Protein AF-X0XCC8-F1 (afdb_monomer)

Structure (mmCIF, N/CA/C/O backbone):
data_AF-X0XCC8-F1
#
_entry.id   AF-X0XCC8-F1
#
loop_
_atom_site.group_PDB
_atom_site.id
_atom_site.type_symbol
_atom_site.label_atom_id
_atom_site.label_alt_id
_atom_site.label_comp_id
_atom_site.label_asym_id
_atom_site.label_entity_id
_atom_site.label_seq_id
_atom_site.pdbx_PDB_ins_code
_atom_site.Cartn_x
_atom_site.Cartn_y
_atom_site.Cartn_z
_atom_site.occupancy
_atom_site.B_iso_or_equiv
_atom_site.auth_seq_id
_atom_site.auth_comp_id
_atom_site.auth_asym_id
_atom_site.auth_atom_id
_atom_site.pdbx_PDB_model_num
ATOM 1 N N . MET A 1 1 ? -10.968 -13.090 5.999 1.00 82.12 1 MET A N 1
ATOM 2 C CA . MET A 1 1 ? -11.310 -12.618 4.635 1.00 82.12 1 MET A CA 1
ATOM 3 C C . MET A 1 1 ? -11.192 -11.106 4.619 1.00 82.12 1 MET A C 1
ATOM 5 O O . MET A 1 1 ? -11.335 -10.509 5.681 1.00 82.12 1 MET A O 1
ATOM 9 N N . GLY A 1 2 ? -10.948 -10.499 3.462 1.00 90.94 2 GLY A N 1
ATOM 10 C CA . GLY A 1 2 ? -10.923 -9.044 3.334 1.00 90.94 2 GLY A CA 1
ATOM 11 C C . GLY A 1 2 ? -11.556 -8.565 2.042 1.00 90.94 2 GLY A C 1
ATOM 12 O O . GLY A 1 2 ? -12.093 -9.368 1.278 1.00 90.94 2 GLY A O 1
ATOM 13 N N . VAL A 1 3 ? -11.546 -7.252 1.851 1.00 94.38 3 VAL A N 1
ATOM 14 C CA . VAL A 1 3 ? -12.227 -6.580 0.741 1.00 94.38 3 VAL A CA 1
ATOM 15 C C . VAL A 1 3 ? -11.462 -5.332 0.325 1.00 94.38 3 VAL A C 1
ATOM 17 O O . VAL A 1 3 ? -10.762 -4.724 1.129 1.00 94.38 3 VAL A O 1
ATOM 20 N N . HIS A 1 4 ? -11.637 -4.918 -0.920 1.00 92.25 4 HIS A N 1
ATOM 21 C CA . HIS A 1 4 ? -11.237 -3.595 -1.367 1.00 92.25 4 HIS A CA 1
ATOM 22 C C . HIS A 1 4 ? -12.413 -2.631 -1.176 1.00 92.25 4 HIS A C 1
ATOM 24 O O . HIS A 1 4 ? -13.491 -2.866 -1.724 1.00 92.25 4 HIS A O 1
ATOM 30 N N . PHE A 1 5 ? -12.236 -1.564 -0.397 1.00 93.50 5 PHE A N 1
ATOM 31 C CA . PHE A 1 5 ? -13.286 -0.553 -0.224 1.00 93.50 5 PHE A CA 1
ATOM 32 C C . PHE A 1 5 ? -13.527 0.244 -1.506 1.00 93.50 5 PHE A C 1
ATOM 34 O O . PHE A 1 5 ? -12.720 0.214 -2.439 1.00 93.50 5 PHE A O 1
ATOM 41 N N . GLY A 1 6 ? -14.662 0.944 -1.575 1.00 87.69 6 GLY A N 1
ATOM 42 C CA . GLY A 1 6 ? -14.927 1.861 -2.681 1.00 87.69 6 GLY A CA 1
ATOM 43 C C . GLY A 1 6 ? -13.868 2.965 -2.779 1.00 87.69 6 GLY A C 1
ATOM 44 O O . GLY A 1 6 ? -13.020 3.114 -1.908 1.00 87.69 6 GLY A O 1
ATOM 45 N N . LEU A 1 7 ? -13.919 3.770 -3.843 1.00 90.31 7 LEU A N 1
ATOM 46 C CA . LEU A 1 7 ? -13.011 4.917 -4.021 1.00 90.31 7 LEU A CA 1
ATOM 47 C C . LEU A 1 7 ? -13.526 6.205 -3.347 1.00 90.31 7 LEU A C 1
ATOM 49 O O . LEU A 1 7 ? -12.848 7.232 -3.374 1.00 90.31 7 LEU A O 1
ATOM 53 N N . ASP A 1 8 ? -14.723 6.170 -2.755 1.00 93.38 8 ASP A N 1
ATOM 54 C CA . ASP A 1 8 ? -15.295 7.297 -2.017 1.00 93.38 8 ASP A CA 1
ATOM 55 C C . ASP A 1 8 ? -14.782 7.306 -0.574 1.00 93.38 8 ASP A C 1
ATOM 57 O O . ASP A 1 8 ? -15.212 6.531 0.272 1.00 93.38 8 ASP A O 1
ATOM 61 N N . MET A 1 9 ? -13.850 8.215 -0.309 1.00 93.69 9 MET A N 1
ATOM 62 C CA . MET A 1 9 ? -13.120 8.305 0.958 1.00 93.69 9 MET A CA 1
ATOM 63 C C . MET A 1 9 ? -13.670 9.395 1.886 1.00 93.69 9 MET A C 1
ATOM 65 O O . MET A 1 9 ? -12.979 9.842 2.811 1.00 93.69 9 MET A O 1
ATOM 69 N N . ARG A 1 10 ? -14.889 9.886 1.626 1.00 95.06 10 ARG A N 1
ATOM 70 C CA . ARG A 1 10 ? -15.612 10.733 2.584 1.00 95.06 10 ARG A CA 1
ATOM 71 C C . ARG A 1 10 ? -15.941 9.911 3.826 1.00 95.06 10 ARG A C 1
ATOM 73 O O . ARG A 1 10 ? -16.238 8.722 3.724 1.00 95.06 10 ARG A O 1
ATOM 80 N N . SER A 1 11 ? -15.904 10.538 4.997 1.00 95.50 11 SER A N 1
ATOM 81 C CA . SER A 1 11 ? -16.077 9.844 6.279 1.00 95.50 11 SER A CA 1
ATOM 82 C C . SER A 1 11 ? -17.393 9.064 6.360 1.00 95.50 11 SER A C 1
ATOM 84 O O . SER A 1 11 ? -17.424 7.964 6.901 1.00 95.50 11 SER A O 1
ATOM 86 N N . GLU A 1 12 ? -18.475 9.581 5.781 1.00 96.75 12 GLU A N 1
ATOM 87 C CA . GLU A 1 12 ? -19.778 8.914 5.759 1.00 96.75 12 GLU A CA 1
ATOM 88 C C . GLU A 1 12 ? -19.757 7.643 4.901 1.00 96.75 12 GLU A C 1
ATOM 90 O O . GLU A 1 12 ? -20.290 6.613 5.312 1.00 96.75 12 G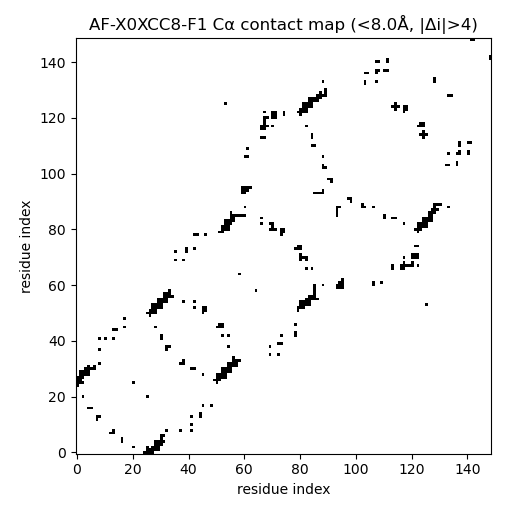LU A O 1
ATOM 95 N N . ALA A 1 13 ? -19.110 7.695 3.733 1.00 96.44 13 ALA A N 1
ATOM 96 C CA . ALA A 1 13 ? -18.950 6.535 2.858 1.00 96.44 13 ALA A CA 1
ATOM 97 C C . ALA A 1 13 ? -18.056 5.472 3.515 1.00 96.44 13 ALA A C 1
ATOM 99 O O . ALA A 1 13 ? -18.435 4.303 3.585 1.00 96.44 13 ALA A O 1
ATOM 100 N N . MET A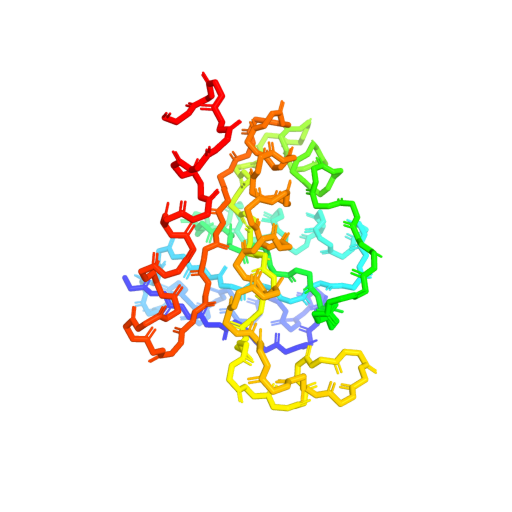 1 14 ? -16.936 5.898 4.106 1.00 97.25 14 MET A N 1
ATOM 101 C CA . MET A 1 14 ? -16.036 5.024 4.861 1.00 97.25 14 MET A CA 1
ATOM 102 C C . MET A 1 14 ? -16.743 4.345 6.036 1.00 97.25 14 MET A C 1
ATOM 104 O O . MET A 1 14 ? -16.577 3.147 6.245 1.00 97.25 14 MET A O 1
ATOM 108 N N . ALA A 1 15 ? -17.564 5.078 6.792 1.00 97.56 15 ALA A N 1
ATOM 109 C CA . ALA A 1 15 ? -18.319 4.513 7.906 1.00 97.56 15 ALA A CA 1
ATOM 110 C C . ALA A 1 15 ? -19.326 3.443 7.446 1.00 97.56 15 ALA A C 1
ATOM 112 O O . ALA A 1 15 ? -19.486 2.425 8.124 1.00 97.56 15 ALA A O 1
ATOM 113 N N . LEU A 1 16 ? -19.973 3.637 6.289 1.00 97.31 16 LEU A N 1
ATOM 114 C CA . LEU A 1 16 ? -20.870 2.637 5.703 1.00 97.31 16 LEU A CA 1
ATOM 115 C C . LEU A 1 16 ? 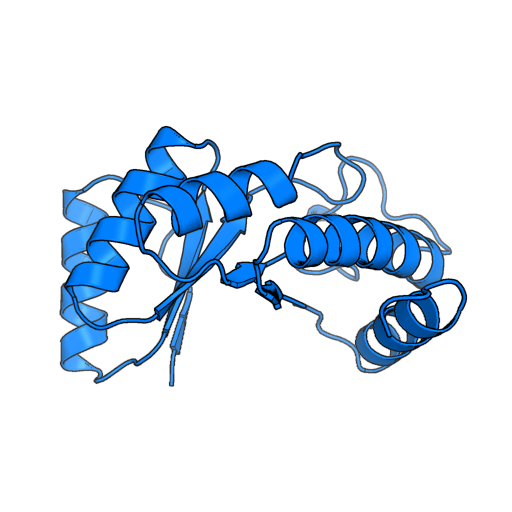-20.113 1.371 5.286 1.00 97.31 16 LEU A C 1
ATOM 117 O O . LEU A 1 16 ? -20.553 0.267 5.612 1.00 97.31 16 LEU A O 1
ATOM 121 N N . ASP A 1 17 ? -18.977 1.517 4.605 1.00 97.00 17 ASP A N 1
ATOM 122 C CA . ASP A 1 17 ? -18.169 0.377 4.161 1.00 97.00 17 ASP A CA 1
ATOM 123 C C . ASP A 1 17 ? -17.564 -0.389 5.348 1.00 97.00 17 ASP A C 1
ATOM 125 O O . ASP A 1 17 ? -17.611 -1.621 5.373 1.00 97.00 17 ASP A O 1
ATOM 129 N N . ILE A 1 18 ? -17.118 0.312 6.395 1.00 98.00 18 ILE A N 1
ATOM 130 C CA . ILE A 1 18 ? -16.681 -0.298 7.661 1.00 98.00 18 ILE A CA 1
ATOM 131 C C . ILE A 1 18 ? -17.830 -1.060 8.331 1.00 98.00 18 ILE A C 1
ATOM 133 O O . ILE A 1 18 ? -17.630 -2.185 8.788 1.00 98.00 18 ILE A O 1
ATOM 137 N N . GLY A 1 19 ? -19.037 -0.486 8.380 1.00 97.81 19 GLY A N 1
ATOM 138 C CA . GLY A 1 19 ? -20.217 -1.157 8.933 1.00 97.81 19 GLY A CA 1
ATOM 139 C C . GLY A 1 19 ? -20.494 -2.489 8.234 1.00 97.81 19 GLY A C 1
ATOM 140 O O . GLY A 1 19 ? -20.568 -3.531 8.884 1.00 97.81 19 GLY A O 1
ATOM 141 N N . ARG A 1 20 ? -20.520 -2.475 6.897 1.00 96.94 20 ARG A N 1
ATOM 142 C CA . ARG A 1 20 ? -20.695 -3.684 6.074 1.00 96.94 20 ARG A CA 1
ATOM 143 C C . ARG A 1 20 ? -19.574 -4.697 6.296 1.00 96.94 20 ARG A C 1
ATOM 145 O O . ARG A 1 20 ? -19.836 -5.891 6.421 1.00 96.94 20 ARG A O 1
ATOM 152 N N . ALA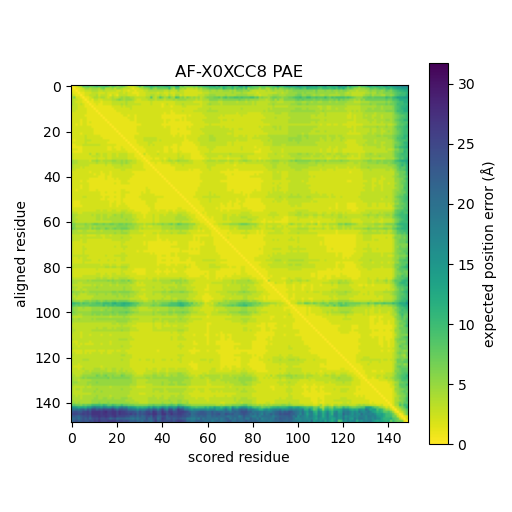 A 1 21 ? -18.329 -4.232 6.381 1.00 97.38 21 ALA A N 1
ATOM 153 C CA . ALA A 1 21 ? -17.180 -5.094 6.627 1.00 97.38 21 ALA A CA 1
ATOM 154 C C . ALA A 1 21 ? -17.273 -5.807 7.985 1.00 97.38 21 ALA A C 1
ATOM 156 O O . ALA A 1 21 ? -16.962 -6.997 8.074 1.00 97.38 21 ALA A O 1
ATOM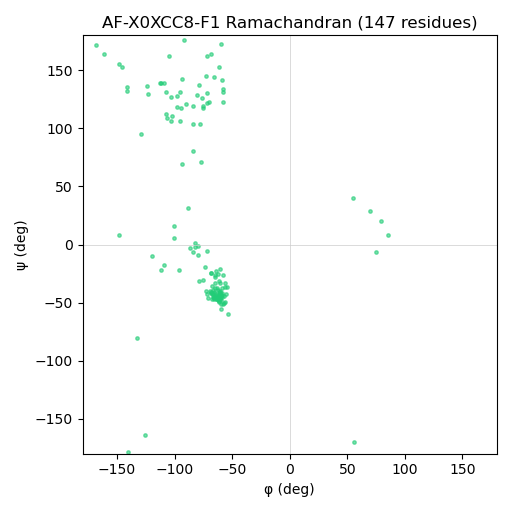 157 N N . LYS A 1 22 ? -17.762 -5.117 9.023 1.00 97.62 22 LYS A N 1
ATOM 158 C CA . LYS A 1 22 ? -18.014 -5.710 10.344 1.00 97.62 22 LYS A CA 1
ATOM 159 C C . LYS A 1 22 ? -19.126 -6.753 10.303 1.00 97.62 22 LYS A C 1
ATOM 161 O O . LYS A 1 22 ? -18.934 -7.842 10.844 1.00 97.62 22 LYS A O 1
ATOM 166 N N . ASP A 1 23 ? -20.238 -6.465 9.627 1.00 97.81 23 ASP A N 1
ATOM 167 C CA . ASP A 1 23 ? -21.347 -7.418 9.465 1.00 97.81 23 ASP A CA 1
ATOM 168 C C . ASP A 1 23 ? -20.884 -8.706 8.766 1.00 97.81 23 ASP A C 1
ATOM 170 O O . ASP A 1 23 ? -21.270 -9.816 9.141 1.00 97.81 23 ASP A O 1
ATOM 174 N N . MET A 1 24 ? -19.976 -8.564 7.798 1.00 97.19 24 MET A N 1
ATOM 175 C CA . MET A 1 24 ? -19.349 -9.666 7.065 1.00 97.19 24 MET A CA 1
ATOM 176 C C . MET A 1 24 ? -18.165 -10.319 7.798 1.00 97.19 24 MET A C 1
ATOM 178 O O . MET A 1 24 ? -17.598 -11.289 7.291 1.00 97.19 24 MET A O 1
ATOM 182 N N . ARG A 1 25 ? -17.785 -9.818 8.983 1.00 97.00 25 ARG A N 1
ATOM 183 C CA . ARG A 1 25 ? -16.633 -10.285 9.778 1.00 97.00 25 ARG A CA 1
ATOM 184 C C . ARG A 1 25 ? -15.317 -10.278 8.991 1.00 97.00 25 ARG A C 1
ATOM 186 O O . ARG A 1 25 ? -14.511 -11.207 9.084 1.00 97.00 25 ARG A O 1
ATOM 193 N N . LEU A 1 26 ? -15.113 -9.243 8.183 1.00 97.50 26 LEU A N 1
ATOM 194 C CA . LEU A 1 26 ? -13.859 -9.040 7.467 1.00 97.50 26 LEU A CA 1
ATOM 195 C C . LEU A 1 26 ? -12.764 -8.592 8.437 1.00 97.50 26 LEU A C 1
ATOM 197 O O . LEU A 1 26 ? -13.023 -7.883 9.404 1.00 97.50 26 LEU A O 1
ATOM 201 N N . THR A 1 27 ? -11.537 -9.031 8.176 1.00 97.25 27 THR A N 1
ATOM 202 C CA . THR A 1 27 ? -10.384 -8.831 9.070 1.00 97.25 27 THR A CA 1
ATOM 203 C C . THR A 1 27 ? -9.368 -7.841 8.512 1.00 97.25 27 THR A C 1
ATOM 205 O O . THR A 1 27 ? -8.529 -7.341 9.255 1.00 97.25 27 THR A O 1
ATOM 208 N N . TRP A 1 28 ? -9.427 -7.561 7.210 1.00 97.81 28 TRP A N 1
ATOM 209 C CA . TRP A 1 28 ? -8.592 -6.567 6.544 1.00 97.81 28 TRP A CA 1
ATOM 210 C C . TRP A 1 28 ? -9.368 -5.878 5.419 1.00 97.81 28 TRP A C 1
ATOM 212 O O . TRP A 1 28 ? -10.299 -6.464 4.856 1.00 97.81 28 TRP A O 1
ATOM 222 N N . ALA A 1 29 ? -8.993 -4.640 5.105 1.00 97.50 29 ALA A N 1
ATOM 223 C CA . ALA A 1 29 ? -9.588 -3.870 4.021 1.00 97.50 29 ALA A CA 1
ATOM 224 C C . ALA A 1 29 ? -8.535 -3.040 3.280 1.00 97.50 29 ALA A C 1
ATOM 226 O O . ALA A 1 29 ? -7.749 -2.335 3.914 1.00 97.50 29 ALA A O 1
ATOM 227 N N . THR A 1 30 ? -8.546 -3.097 1.947 1.00 96.94 30 THR A N 1
ATOM 228 C CA . THR A 1 30 ? -7.723 -2.211 1.116 1.00 96.94 30 THR A CA 1
ATOM 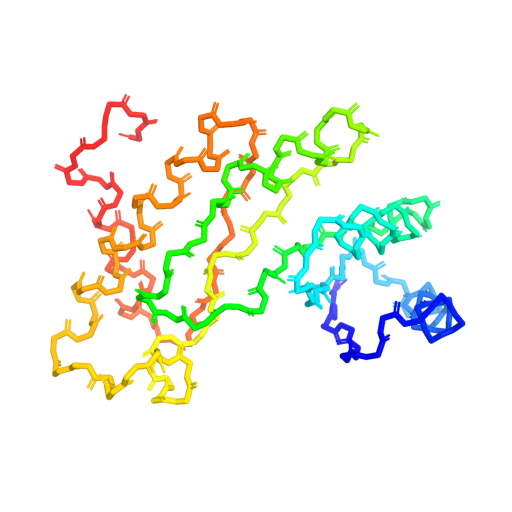229 C C . THR A 1 30 ? -8.394 -0.851 0.975 1.00 96.94 30 THR A C 1
ATOM 231 O O . THR A 1 30 ? -9.561 -0.777 0.583 1.00 96.94 30 THR A O 1
ATOM 234 N N . LEU A 1 31 ? -7.647 0.218 1.254 1.00 95.81 31 LEU A N 1
ATOM 235 C CA . LEU A 1 31 ? -8.043 1.604 1.000 1.00 95.81 31 LEU A CA 1
ATOM 236 C C . LEU A 1 31 ? -7.164 2.205 -0.102 1.00 95.81 31 LEU A C 1
ATOM 238 O O . LEU A 1 31 ? -5.952 1.999 -0.111 1.00 95.81 31 LEU A O 1
ATOM 242 N N . CYS A 1 32 ? -7.773 2.966 -1.010 1.00 94.88 32 CYS A N 1
ATOM 243 C CA . CYS A 1 32 ? -7.076 3.708 -2.062 1.00 94.88 32 CYS A CA 1
ATOM 244 C C . CYS A 1 32 ? -7.000 5.195 -1.706 1.00 94.88 32 CYS A C 1
ATOM 246 O O . CYS A 1 32 ? -8.007 5.897 -1.808 1.00 94.88 32 CYS A O 1
ATOM 248 N N . HIS A 1 33 ? -5.825 5.686 -1.317 1.00 95.12 33 HIS A N 1
ATOM 249 C CA . HIS A 1 33 ? -5.628 7.098 -0.971 1.00 95.12 33 HIS A CA 1
ATOM 250 C C . HIS A 1 33 ? -4.884 7.869 -2.073 1.00 95.12 33 HIS A C 1
ATOM 252 O O . HIS A 1 33 ? -4.281 7.288 -2.966 1.00 95.12 33 HIS A O 1
ATOM 258 N N . GLN A 1 34 ? -4.974 9.196 -2.042 1.00 92.00 34 GLN A N 1
ATOM 259 C CA . GLN A 1 34 ? -4.320 10.135 -2.959 1.00 92.00 34 GLN A CA 1
ATOM 260 C C . GLN A 1 34 ? -3.379 11.098 -2.218 1.00 92.00 34 GLN A C 1
ATOM 262 O O . GLN A 1 34 ? -2.604 11.808 -2.853 1.00 92.00 34 GLN A O 1
ATOM 267 N N . GLY A 1 35 ? -3.413 11.115 -0.881 1.00 93.56 35 GLY A N 1
ATOM 268 C CA . GLY A 1 35 ? -2.537 11.941 -0.053 1.00 93.56 35 GLY A CA 1
ATOM 269 C C . GLY A 1 35 ? -2.582 11.564 1.427 1.00 93.56 35 GLY A C 1
ATOM 270 O O . GLY A 1 35 ? -3.416 10.763 1.851 1.00 93.56 35 GLY A O 1
ATOM 271 N N . GLN A 1 36 ? -1.687 12.167 2.210 1.00 95.19 36 GLN A N 1
ATOM 272 C CA . GLN A 1 36 ? -1.452 11.805 3.614 1.00 95.19 36 GLN A CA 1
ATOM 273 C C . GLN A 1 36 ? -2.651 12.063 4.537 1.00 95.19 36 GLN A C 1
ATOM 275 O O . GLN A 1 36 ? -2.919 11.260 5.426 1.00 95.19 36 GLN A O 1
ATOM 280 N N . GLU A 1 37 ? -3.400 13.150 4.324 1.00 95.62 37 GLU A N 1
ATOM 281 C CA . GLU A 1 37 ? -4.599 13.448 5.127 1.00 95.62 37 GLU A CA 1
ATOM 282 C C . GLU A 1 37 ? -5.637 12.328 4.991 1.00 95.62 37 GLU A C 1
ATOM 284 O O . GLU A 1 37 ? -6.131 11.790 5.982 1.00 95.62 37 GLU A O 1
ATOM 289 N N . GLN A 1 38 ? -5.890 11.914 3.750 1.00 96.12 38 GLN A N 1
ATOM 290 C CA . GLN A 1 38 ? -6.812 10.835 3.433 1.00 96.12 38 GLN A CA 1
ATOM 291 C C . GLN A 1 38 ? -6.300 9.486 3.942 1.00 96.12 38 GLN A C 1
ATOM 293 O O . GLN A 1 38 ? -7.092 8.731 4.506 1.00 96.12 38 GLN A O 1
ATOM 298 N N . LEU A 1 39 ? -5.000 9.205 3.783 1.00 97.81 39 LEU A N 1
ATOM 299 C CA . LEU A 1 39 ? -4.347 8.014 4.327 1.00 97.81 39 LEU A CA 1
ATOM 300 C C . LEU A 1 39 ? -4.606 7.896 5.827 1.00 97.81 39 LEU A C 1
ATOM 302 O O . LEU A 1 39 ? -5.210 6.923 6.271 1.00 97.81 39 LEU A O 1
ATOM 306 N N . LEU A 1 40 ? -4.192 8.905 6.597 1.00 98.06 40 LEU A N 1
ATOM 307 C CA . LEU A 1 40 ? -4.258 8.854 8.051 1.00 98.06 40 LEU A CA 1
ATOM 308 C C . LEU A 1 40 ? -5.704 8.763 8.539 1.00 98.06 40 LEU A C 1
ATOM 310 O O . LEU A 1 40 ? -6.014 7.909 9.369 1.00 98.06 40 LEU A O 1
ATOM 314 N N . ARG A 1 41 ? -6.605 9.595 7.999 1.00 97.94 41 ARG A N 1
ATOM 315 C CA . ARG A 1 41 ? -8.022 9.585 8.383 1.00 97.94 41 ARG A CA 1
ATOM 316 C C . ARG A 1 41 ? -8.667 8.227 8.108 1.00 97.94 41 ARG A C 1
ATOM 318 O O . ARG A 1 41 ? -9.291 7.658 8.999 1.00 97.94 41 ARG A O 1
ATOM 325 N N . CYS A 1 42 ? -8.523 7.698 6.893 1.00 98.19 42 CYS A N 1
ATOM 326 C CA . CYS A 1 42 ? -9.201 6.462 6.501 1.00 98.19 42 CYS A CA 1
ATOM 327 C C . CYS A 1 42 ? -8.586 5.239 7.189 1.00 98.19 42 CYS A C 1
ATOM 329 O O . CYS A 1 42 ? -9.326 4.397 7.699 1.00 98.19 42 CYS A O 1
ATOM 331 N N . ALA A 1 43 ? -7.253 5.162 7.275 1.00 98.38 43 ALA A N 1
ATOM 332 C CA . ALA A 1 43 ? -6.568 4.081 7.977 1.00 98.38 43 ALA A CA 1
ATOM 333 C C . ALA A 1 43 ? -6.931 4.061 9.468 1.00 98.38 43 ALA A C 1
ATOM 335 O O . ALA A 1 43 ? -7.201 2.991 10.009 1.00 98.38 43 ALA A O 1
ATOM 336 N N . ARG A 1 44 ? -7.029 5.234 10.115 1.00 98.50 44 ARG A N 1
ATOM 337 C CA . ARG A 1 44 ? -7.498 5.363 11.504 1.00 98.50 44 ARG A CA 1
ATOM 338 C C . ARG A 1 44 ? -8.902 4.799 11.679 1.00 98.50 44 ARG A C 1
ATOM 340 O O . ARG A 1 44 ? -9.113 3.976 12.561 1.00 98.50 44 ARG A O 1
ATOM 347 N N . MET A 1 45 ? -9.845 5.211 10.831 1.00 98.44 45 MET A N 1
ATOM 348 C CA . MET A 1 45 ? -11.232 4.739 10.911 1.00 98.44 45 MET A CA 1
ATOM 349 C C . MET A 1 45 ? -11.331 3.214 10.780 1.00 98.44 45 MET A C 1
ATOM 351 O O . MET A 1 45 ? -12.092 2.583 11.511 1.00 98.44 45 MET A O 1
ATOM 355 N N . ILE A 1 46 ? -10.559 2.620 9.864 1.00 98.31 46 ILE A N 1
ATOM 356 C CA . ILE A 1 46 ? -10.508 1.166 9.663 1.00 98.31 46 ILE A CA 1
ATOM 357 C C . ILE A 1 46 ? -9.878 0.472 10.880 1.00 98.31 46 ILE A C 1
ATOM 359 O O . ILE A 1 46 ? -10.441 -0.495 11.398 1.00 98.31 46 ILE A O 1
ATOM 363 N N . TRP A 1 47 ? -8.745 0.986 11.363 1.00 98.38 47 TRP A N 1
ATOM 364 C CA . TRP A 1 47 ? -8.000 0.399 12.475 1.00 98.38 47 TRP A CA 1
ATOM 365 C C . TRP A 1 47 ? -8.778 0.428 13.792 1.00 98.38 47 TRP A C 1
ATOM 367 O O . TRP A 1 47 ? -8.896 -0.598 14.461 1.00 98.38 47 TRP A O 1
ATOM 377 N N . ASP A 1 48 ? -9.401 1.560 14.123 1.00 98.31 48 ASP A N 1
ATOM 378 C CA . ASP A 1 48 ? -10.225 1.704 15.328 1.00 98.31 48 ASP A CA 1
ATOM 379 C C . ASP A 1 48 ? -11.465 0.787 15.296 1.00 98.31 48 ASP A C 1
ATOM 381 O O . ASP A 1 48 ? -12.014 0.425 16.338 1.00 98.31 48 ASP A O 1
ATOM 385 N N . ALA A 1 49 ? -11.901 0.362 14.104 1.00 97.94 49 ALA A N 1
ATOM 386 C CA . ALA A 1 49 ? -12.972 -0.616 13.931 1.00 97.94 49 ALA A CA 1
ATOM 387 C C . ALA A 1 49 ? -12.520 -2.078 14.123 1.00 97.94 49 ALA A C 1
ATOM 389 O O . ALA A 1 49 ? -13.357 -2.982 14.031 1.00 97.94 49 ALA A O 1
ATOM 390 N N . GLY A 1 50 ? -11.233 -2.319 14.399 1.00 97.62 50 GLY A N 1
ATOM 391 C CA . GLY A 1 50 ? -10.648 -3.652 14.561 1.00 97.62 50 GLY A CA 1
ATOM 392 C C . GLY A 1 50 ? -10.360 -4.369 13.239 1.00 97.62 50 GLY A C 1
ATOM 393 O O . GLY A 1 50 ? -10.260 -5.595 13.221 1.00 97.62 50 GLY A O 1
ATOM 394 N N . ILE A 1 51 ? -10.259 -3.626 12.135 1.00 98.25 51 ILE A N 1
ATOM 395 C CA . ILE A 1 51 ? -9.955 -4.145 10.797 1.00 98.25 51 ILE A CA 1
ATOM 396 C C . ILE A 1 51 ? -8.537 -3.693 10.428 1.00 98.25 51 ILE A C 1
ATOM 398 O O . ILE A 1 51 ? -8.159 -2.558 10.696 1.00 98.25 51 ILE A O 1
ATOM 402 N N . MET A 1 52 ? -7.731 -4.560 9.814 1.00 98.19 52 MET A N 1
ATOM 403 C CA . MET A 1 52 ? -6.391 -4.185 9.347 1.00 98.19 52 MET A CA 1
ATOM 404 C C . MET A 1 52 ? -6.476 -3.331 8.065 1.00 98.19 52 MET A C 1
ATOM 406 O O . MET A 1 52 ? -6.983 -3.836 7.057 1.00 98.19 52 MET A O 1
ATOM 410 N N . PRO A 1 53 ? -5.980 -2.078 8.049 1.00 98.19 53 PRO A N 1
ATOM 411 C CA . PRO A 1 53 ? -5.901 -1.295 6.822 1.00 98.19 53 PRO A CA 1
ATOM 412 C C . PRO A 1 53 ? -4.730 -1.760 5.944 1.00 98.19 53 PRO A C 1
ATOM 414 O O . PRO A 1 53 ? -3.584 -1.786 6.384 1.00 98.19 53 PRO A O 1
ATOM 417 N N . VAL A 1 54 ? -5.016 -2.079 4.682 1.00 98.00 54 VAL A N 1
ATOM 418 C CA . VAL A 1 54 ? -4.013 -2.253 3.622 1.00 98.00 54 VAL A CA 1
ATOM 419 C C . VAL A 1 54 ? -4.030 -0.985 2.770 1.00 98.00 54 VAL A C 1
ATOM 421 O O . VAL A 1 54 ? -5.015 -0.683 2.097 1.00 98.00 54 VAL A O 1
ATOM 424 N N . CYS A 1 55 ? -2.970 -0.191 2.844 1.00 98.00 55 CYS A N 1
ATOM 425 C CA . CYS A 1 55 ? -2.938 1.158 2.292 1.00 98.00 55 CYS A CA 1
ATOM 426 C C . CYS A 1 55 ? -2.321 1.149 0.898 1.00 98.00 55 CYS A C 1
ATOM 428 O O . CYS A 1 55 ? -1.112 0.991 0.752 1.00 98.00 55 CYS A O 1
ATOM 430 N N . ARG A 1 56 ? -3.157 1.311 -0.129 1.00 96.38 56 ARG A N 1
ATOM 431 C CA . ARG A 1 56 ? -2.724 1.479 -1.516 1.00 96.38 56 ARG A CA 1
ATOM 432 C C . ARG A 1 56 ? -2.723 2.964 -1.854 1.00 96.38 56 ARG A C 1
ATOM 434 O O . ARG A 1 56 ? -3.782 3.595 -1.889 1.00 96.38 56 ARG A O 1
ATOM 441 N N . GLN A 1 57 ? -1.563 3.508 -2.199 1.00 95.50 57 GLN A N 1
ATOM 442 C CA . GLN A 1 57 ? -1.524 4.812 -2.852 1.00 95.50 57 GLN A CA 1
ATOM 443 C C . GLN A 1 57 ? -2.047 4.669 -4.288 1.00 95.50 57 GLN A C 1
ATOM 445 O O . GLN A 1 57 ? -1.588 3.824 -5.059 1.00 95.50 57 GLN A O 1
ATOM 450 N N . ASN A 1 58 ? -2.979 5.537 -4.677 1.00 92.75 58 ASN A N 1
ATOM 451 C CA . ASN A 1 58 ? -3.486 5.652 -6.039 1.00 92.75 58 ASN A CA 1
ATOM 452 C C . ASN A 1 58 ? -2.474 6.397 -6.923 1.00 92.75 58 ASN A C 1
ATOM 454 O O . ASN A 1 58 ? -2.670 7.556 -7.298 1.00 92.75 58 ASN A O 1
ATOM 458 N N . THR A 1 59 ? -1.361 5.730 -7.215 1.00 93.69 59 THR A N 1
ATOM 459 C CA . THR A 1 59 ? -0.306 6.224 -8.096 1.00 93.69 59 THR A CA 1
ATOM 460 C C . THR A 1 59 ? -0.061 5.231 -9.230 1.00 93.69 59 THR A C 1
ATOM 462 O O . THR A 1 59 ? 0.029 4.031 -8.965 1.00 93.69 59 THR A O 1
ATOM 465 N N . PRO A 1 60 ? 0.097 5.702 -10.479 1.00 94.62 60 PRO A N 1
ATOM 466 C CA . PRO A 1 60 ? 0.549 4.843 -11.558 1.00 94.62 60 PRO A CA 1
ATOM 467 C C . PRO A 1 60 ? 1.952 4.288 -11.290 1.00 94.62 60 PRO A C 1
ATOM 469 O O . PRO A 1 60 ? 2.789 4.929 -10.645 1.00 94.62 60 PRO A O 1
ATOM 472 N N . ILE A 1 61 ? 2.229 3.122 -11.858 1.00 95.31 61 ILE A N 1
ATOM 473 C CA . ILE A 1 61 ? 3.558 2.530 -11.962 1.00 95.31 61 ILE A CA 1
ATOM 474 C C . ILE A 1 61 ? 4.465 3.496 -12.726 1.00 95.31 61 ILE A C 1
ATOM 476 O O . ILE A 1 61 ? 4.038 4.134 -13.693 1.00 95.31 61 ILE A O 1
ATOM 480 N N . ASN A 1 62 ? 5.726 3.581 -12.288 1.00 91.44 62 ASN A N 1
ATOM 481 C CA . ASN A 1 62 ? 6.769 4.484 -12.790 1.00 91.44 62 ASN A CA 1
ATOM 482 C C . ASN A 1 62 ? 6.619 5.959 -12.362 1.00 91.44 62 ASN A C 1
ATOM 484 O O . ASN A 1 62 ? 7.559 6.730 -12.559 1.00 91.44 62 ASN A O 1
ATOM 488 N N . ARG A 1 63 ? 5.518 6.345 -11.701 1.00 93.44 63 ARG A N 1
ATOM 489 C CA . ARG A 1 63 ? 5.424 7.651 -11.039 1.00 93.44 63 ARG A CA 1
ATOM 490 C C . ARG A 1 63 ? 6.154 7.618 -9.698 1.00 93.44 63 ARG A C 1
ATOM 492 O O . ARG A 1 63 ? 6.017 6.676 -8.918 1.00 93.44 63 ARG A O 1
ATOM 499 N N . ARG A 1 64 ? 6.911 8.677 -9.400 1.00 91.12 64 ARG A N 1
ATOM 500 C CA . ARG A 1 64 ? 7.583 8.828 -8.105 1.00 91.12 64 ARG A CA 1
ATOM 501 C C . ARG A 1 64 ? 6.555 9.097 -7.004 1.00 91.12 64 ARG A C 1
ATOM 503 O O . ARG A 1 64 ? 5.851 10.100 -7.056 1.00 91.12 64 ARG A O 1
ATOM 510 N N . HIS A 1 65 ? 6.547 8.243 -5.986 1.00 95.12 65 HIS A N 1
ATOM 511 C CA . HIS A 1 65 ? 5.785 8.419 -4.750 1.00 95.12 65 HIS A CA 1
ATOM 512 C C . HIS A 1 65 ? 6.618 7.924 -3.552 1.00 95.12 65 HIS A C 1
ATOM 514 O O . HIS A 1 65 ? 7.263 6.878 -3.681 1.00 95.12 65 HIS A O 1
ATOM 520 N N . PRO A 1 66 ? 6.671 8.656 -2.424 1.00 94.94 66 PRO A N 1
ATOM 521 C CA . PRO A 1 66 ? 7.457 8.266 -1.253 1.00 94.94 66 PRO A CA 1
ATOM 522 C C . PRO A 1 66 ? 6.687 7.277 -0.357 1.00 94.94 66 PRO A C 1
ATOM 524 O O . PRO A 1 66 ? 6.114 7.655 0.660 1.00 94.94 66 PRO A O 1
ATOM 527 N N . PHE A 1 67 ? 6.673 5.991 -0.710 1.00 97.44 67 PHE A N 1
ATOM 528 C CA . PHE A 1 67 ? 5.942 4.969 0.057 1.00 97.44 67 PHE A CA 1
ATOM 529 C C . PHE A 1 67 ? 6.441 4.810 1.508 1.00 97.44 67 PHE A C 1
ATOM 531 O O . PHE A 1 67 ? 5.640 4.546 2.405 1.00 97.44 67 PHE A O 1
ATOM 538 N N . GLY A 1 68 ? 7.733 5.027 1.779 1.00 97.50 68 GLY A N 1
ATOM 539 C CA . GLY A 1 68 ? 8.268 5.049 3.142 1.00 97.50 68 GLY A CA 1
ATOM 540 C C . GLY A 1 68 ? 7.733 6.206 3.999 1.00 97.50 68 GLY A C 1
ATOM 541 O O . GLY A 1 68 ? 7.616 6.078 5.217 1.00 97.50 68 GLY A O 1
ATOM 542 N N . GLU A 1 69 ? 7.344 7.337 3.396 1.00 97.69 69 GLU A N 1
ATOM 543 C CA . GLU A 1 69 ? 6.658 8.416 4.124 1.00 97.69 69 GLU A CA 1
ATOM 544 C C . GLU A 1 69 ? 5.260 7.997 4.570 1.00 97.69 69 GLU A C 1
ATOM 546 O O . GLU A 1 69 ? 4.896 8.254 5.716 1.00 97.69 69 GLU A O 1
ATOM 551 N N . ASP A 1 70 ? 4.504 7.307 3.714 1.00 98.06 70 ASP A N 1
ATOM 552 C CA . ASP A 1 70 ? 3.192 6.772 4.090 1.00 98.06 70 ASP A CA 1
ATOM 553 C C . ASP A 1 70 ? 3.312 5.775 5.249 1.00 98.06 70 ASP A C 1
ATOM 555 O O . ASP A 1 70 ? 2.527 5.828 6.198 1.00 98.06 70 ASP A O 1
ATOM 559 N N . ALA A 1 71 ? 4.334 4.910 5.216 1.00 98.50 71 ALA A N 1
ATOM 560 C CA . ALA A 1 71 ? 4.610 3.982 6.308 1.00 98.50 71 ALA A CA 1
ATOM 561 C C . ALA A 1 71 ? 4.882 4.719 7.630 1.00 98.50 71 ALA A C 1
ATOM 563 O O . ALA A 1 71 ? 4.258 4.407 8.646 1.00 98.50 71 ALA A O 1
ATOM 564 N N . ARG A 1 72 ? 5.749 5.742 7.609 1.00 98.38 72 ARG A N 1
ATOM 565 C CA . ARG A 1 72 ? 6.048 6.564 8.794 1.00 98.38 72 ARG A CA 1
ATOM 566 C C . ARG A 1 72 ? 4.811 7.266 9.339 1.00 98.38 72 ARG A C 1
ATOM 568 O O . ARG A 1 72 ? 4.572 7.200 10.539 1.00 98.38 72 ARG A O 1
ATOM 575 N N . VAL A 1 73 ? 3.981 7.855 8.473 1.00 98.12 73 VAL A N 1
ATOM 576 C CA . VAL A 1 73 ? 2.726 8.509 8.886 1.00 98.12 73 VAL A CA 1
ATOM 577 C C . VAL A 1 73 ? 1.834 7.553 9.680 1.00 98.12 73 VAL A C 1
ATOM 579 O O . VAL A 1 73 ? 1.273 7.950 10.700 1.00 98.12 73 VAL A O 1
ATOM 582 N N . LEU A 1 74 ? 1.703 6.296 9.254 1.00 98.56 74 LEU A N 1
ATOM 583 C CA . LEU A 1 74 ? 0.893 5.307 9.970 1.00 98.56 74 LEU A CA 1
ATOM 584 C C . LEU A 1 74 ? 1.537 4.885 11.298 1.00 98.56 74 LEU A C 1
ATOM 586 O O . LEU A 1 74 ? 0.859 4.883 12.330 1.00 98.56 74 LEU A O 1
ATOM 590 N N . ILE A 1 75 ? 2.838 4.587 11.288 1.00 98.25 75 ILE A N 1
ATOM 591 C CA . ILE A 1 75 ? 3.588 4.119 12.464 1.00 98.25 75 ILE A CA 1
ATOM 592 C C . ILE A 1 75 ? 3.634 5.182 13.561 1.00 98.25 75 ILE A C 1
ATOM 594 O O . ILE A 1 75 ? 3.337 4.869 14.714 1.00 98.25 75 ILE A O 1
ATOM 598 N N . ASP A 1 76 ? 3.915 6.439 13.210 1.00 98.19 76 ASP A N 1
ATOM 599 C CA . ASP A 1 76 ? 3.947 7.572 14.147 1.00 98.19 76 ASP A CA 1
ATOM 600 C C . ASP A 1 76 ? 2.583 7.800 14.818 1.00 98.19 76 ASP A C 1
ATOM 602 O O . ASP A 1 76 ? 2.486 8.384 15.898 1.00 98.19 76 ASP A O 1
ATOM 606 N N . ASN A 1 77 ? 1.515 7.298 14.197 1.00 98.25 77 ASN A N 1
ATOM 607 C CA . ASN A 1 77 ? 0.160 7.330 14.721 1.00 98.25 77 ASN A CA 1
ATOM 608 C C . ASN A 1 77 ? -0.270 5.986 15.345 1.00 98.25 77 ASN A C 1
ATOM 610 O O . ASN A 1 77 ? -1.415 5.844 15.759 1.00 98.25 77 ASN A O 1
ATOM 614 N N . GLY A 1 78 ? 0.599 4.983 15.466 1.00 98.00 78 GLY A N 1
ATOM 615 C CA . GLY A 1 78 ? 0.256 3.695 16.082 1.00 98.00 78 GLY A CA 1
ATOM 616 C C . GLY A 1 78 ? -0.711 2.840 15.253 1.00 98.00 78 GLY A C 1
ATOM 617 O O . GLY A 1 78 ? -1.496 2.074 15.816 1.00 98.00 78 GLY A O 1
ATOM 618 N N . ILE A 1 79 ? -0.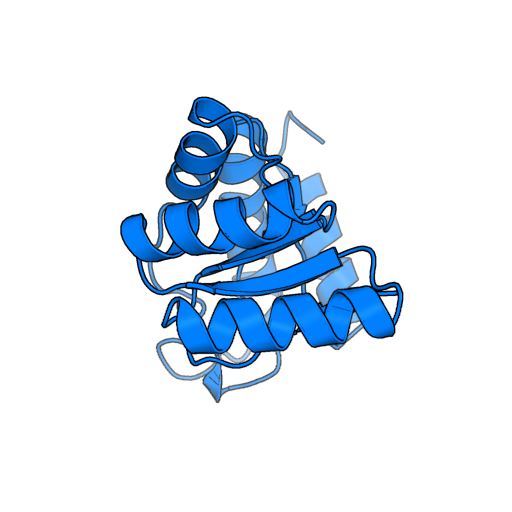685 2.991 13.927 1.00 98.44 79 ILE A N 1
ATOM 619 C CA . ILE A 1 79 ? -1.401 2.142 12.968 1.00 98.44 79 ILE A CA 1
ATOM 620 C C . ILE A 1 79 ? -0.362 1.254 12.262 1.00 98.44 79 ILE A C 1
ATOM 622 O O . ILE A 1 79 ? 0.643 1.778 11.781 1.00 98.44 79 ILE A O 1
ATOM 626 N N . PRO A 1 80 ? -0.566 -0.074 12.161 1.00 97.38 80 PRO A N 1
ATOM 627 C CA . PRO A 1 80 ? 0.321 -0.931 11.380 1.00 97.38 80 PRO A CA 1
ATOM 628 C C . PRO A 1 80 ? 0.395 -0.491 9.911 1.00 97.38 80 PRO A C 1
ATOM 630 O O . PRO A 1 80 ? -0.629 -0.290 9.260 1.00 97.38 80 PRO A O 1
ATOM 633 N N . ALA A 1 81 ? 1.609 -0.372 9.378 1.00 97.56 81 ALA A N 1
ATOM 634 C CA . ALA A 1 81 ? 1.848 0.156 8.040 1.00 97.56 81 ALA A CA 1
ATOM 635 C C . ALA A 1 81 ? 1.931 -0.944 6.971 1.00 97.56 81 ALA A C 1
ATOM 637 O O . ALA A 1 81 ? 3.001 -1.194 6.423 1.00 97.56 81 ALA A O 1
ATOM 638 N N . TYR A 1 82 ? 0.813 -1.604 6.656 1.00 98.12 82 TYR A N 1
ATOM 639 C CA . TYR A 1 82 ? 0.730 -2.446 5.455 1.00 98.12 82 TYR A CA 1
ATOM 640 C C . TYR A 1 82 ? 0.536 -1.561 4.223 1.00 98.12 82 TYR A C 1
ATOM 642 O O . TYR A 1 82 ? -0.563 -1.058 3.992 1.00 98.12 82 TYR A O 1
ATOM 650 N N . ILE A 1 83 ? 1.600 -1.360 3.445 1.00 98.38 83 ILE A N 1
ATOM 651 C CA . ILE A 1 83 ? 1.614 -0.456 2.290 1.00 98.38 83 ILE A CA 1
ATOM 652 C C . ILE A 1 83 ? 1.604 -1.275 1.007 1.00 98.38 83 ILE A C 1
ATOM 654 O O . ILE A 1 83 ? 2.608 -1.885 0.655 1.00 98.38 83 ILE A O 1
ATOM 658 N N . GLN A 1 84 ? 0.490 -1.279 0.281 1.00 97.44 84 GLN A N 1
ATOM 659 C CA . GLN A 1 84 ? 0.436 -1.889 -1.042 1.00 97.44 84 GLN A CA 1
ATOM 660 C C . GLN A 1 84 ? 1.142 -0.980 -2.056 1.00 97.44 84 GLN A C 1
ATOM 662 O O . GLN A 1 84 ? 0.717 0.153 -2.303 1.00 97.44 84 GLN A O 1
ATOM 667 N N . ILE A 1 85 ? 2.212 -1.499 -2.655 1.00 96.75 85 ILE A N 1
ATOM 668 C CA . ILE A 1 85 ? 3.024 -0.791 -3.642 1.00 96.75 85 ILE A CA 1
ATOM 669 C C . ILE A 1 85 ? 2.512 -1.158 -5.033 1.00 96.75 85 ILE A C 1
ATOM 671 O O . ILE A 1 85 ? 2.587 -2.314 -5.449 1.00 96.75 85 ILE A O 1
ATOM 675 N N . PHE A 1 86 ? 2.021 -0.153 -5.761 1.00 95.31 86 PHE A N 1
ATOM 676 C CA . PHE A 1 86 ? 1.377 -0.321 -7.069 1.00 95.31 86 PHE A CA 1
ATOM 677 C C . PHE A 1 86 ? 0.191 -1.317 -7.032 1.00 95.31 86 PHE A C 1
ATOM 679 O O . PHE A 1 86 ? -0.329 -1.651 -5.964 1.00 95.31 86 PHE A O 1
ATOM 686 N N . ASN A 1 87 ? -0.333 -1.708 -8.198 1.00 91.31 87 ASN A N 1
ATOM 687 C CA . ASN A 1 87 ? -1.524 -2.560 -8.287 1.00 91.31 87 ASN A CA 1
ATOM 688 C C . ASN A 1 87 ? -1.371 -3.734 -9.258 1.00 91.31 87 ASN A C 1
ATOM 690 O O . ASN A 1 87 ? -1.126 -4.843 -8.815 1.00 91.31 87 ASN A O 1
ATOM 694 N N . GLU A 1 88 ? -1.534 -3.521 -10.564 1.00 93.94 88 GLU A N 1
ATOM 695 C CA . GLU A 1 88 ? -1.578 -4.612 -11.549 1.00 93.94 88 GLU A CA 1
ATOM 696 C C . GLU A 1 88 ? -0.596 -4.321 -12.689 1.00 93.94 88 GLU A C 1
ATOM 698 O O . GLU A 1 88 ? -0.937 -3.605 -13.631 1.00 93.94 88 GLU A O 1
ATOM 703 N N . PRO A 1 89 ? 0.640 -4.845 -12.639 1.00 95.44 89 PRO A N 1
ATOM 704 C CA . PRO A 1 89 ? 1.658 -4.492 -13.625 1.00 95.44 89 PRO A CA 1
ATOM 705 C C . PRO A 1 89 ? 1.356 -5.012 -15.034 1.00 95.44 89 PRO A C 1
ATOM 707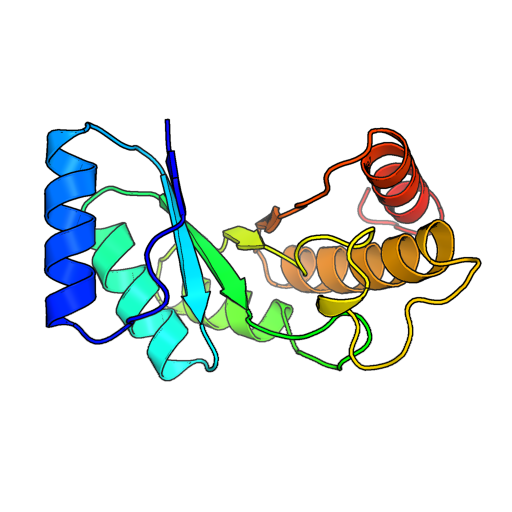 O O . PRO A 1 89 ? 1.804 -4.401 -16.006 1.00 95.44 89 PRO A O 1
ATOM 710 N N . SER A 1 90 ? 0.561 -6.075 -15.183 1.00 95.38 90 SER A N 1
ATOM 711 C CA . SER A 1 90 ? 0.063 -6.526 -16.486 1.00 95.38 90 SER A CA 1
ATOM 712 C C . SER A 1 90 ? -0.945 -5.568 -17.132 1.00 95.38 90 SER A C 1
ATOM 714 O O . SER A 1 90 ? -1.102 -5.590 -18.355 1.00 95.38 90 SER A O 1
ATOM 716 N N . ASP A 1 91 ? -1.646 -4.744 -16.345 1.00 94.81 91 ASP A N 1
ATOM 717 C CA . ASP A 1 91 ? -2.657 -3.823 -16.861 1.00 94.81 91 ASP A CA 1
ATOM 718 C C . ASP A 1 91 ? -2.005 -2.529 -17.357 1.00 94.81 91 ASP A C 1
ATOM 720 O O . ASP A 1 91 ? -1.409 -1.767 -16.601 1.00 94.81 91 ASP A O 1
ATOM 724 N N . HIS A 1 92 ? -2.169 -2.240 -18.647 1.00 94.06 92 HIS A N 1
ATOM 725 C CA . HIS A 1 92 ? -1.642 -1.032 -19.278 1.00 94.06 92 HIS A CA 1
ATOM 726 C C . HIS A 1 92 ? -2.152 0.267 -18.634 1.00 94.06 92 HIS A C 1
ATOM 728 O O . HIS A 1 92 ? -1.470 1.283 -18.715 1.00 94.06 92 HIS A O 1
ATOM 734 N N . ARG A 1 93 ? -3.330 0.246 -17.999 1.00 93.75 93 ARG A N 1
ATOM 735 C CA . ARG A 1 93 ? -3.946 1.419 -17.358 1.00 93.75 93 ARG A CA 1
ATOM 736 C C . ARG A 1 93 ? -3.264 1.818 -16.050 1.00 93.75 93 ARG A C 1
ATOM 738 O O . ARG A 1 93 ? -3.437 2.949 -15.609 1.00 93.75 93 ARG A O 1
ATOM 745 N N . GLU A 1 94 ? -2.514 0.907 -15.436 1.00 94.31 94 GLU A N 1
ATOM 746 C CA . GLU A 1 94 ? -1.812 1.151 -14.173 1.00 94.31 94 GLU A CA 1
ATOM 747 C C . GLU A 1 94 ? -0.452 1.827 -14.381 1.00 94.31 94 GLU A C 1
ATOM 749 O O . GLU A 1 94 ? 0.183 2.218 -13.410 1.00 94.31 94 GLU A O 1
ATOM 754 N N . TRP A 1 95 ? 0.015 1.999 -15.618 1.00 96.19 95 TRP A N 1
ATOM 755 C CA . TRP A 1 95 ? 1.293 2.647 -15.921 1.00 96.19 95 TRP A CA 1
ATOM 756 C C . TRP A 1 95 ? 1.104 4.139 -16.204 1.00 96.19 95 TRP A C 1
ATOM 758 O O . TRP A 1 95 ? 0.130 4.548 -16.828 1.00 96.19 95 TRP A O 1
ATOM 768 N N . GLU A 1 96 ? 2.047 4.978 -15.756 1.00 92.69 96 GLU A N 1
ATOM 769 C CA . GLU A 1 96 ? 2.001 6.427 -16.025 1.00 92.69 96 GLU A CA 1
ATOM 770 C C . GLU A 1 96 ? 2.033 6.748 -17.529 1.00 92.69 96 GLU A C 1
ATOM 772 O O . GLU A 1 96 ? 1.428 7.719 -17.977 1.00 92.69 96 GLU A O 1
ATOM 777 N N . ASN A 1 97 ? 2.739 5.913 -18.290 1.00 89.69 97 ASN A N 1
ATOM 778 C CA . ASN A 1 97 ? 2.838 5.953 -19.745 1.00 89.69 97 ASN A CA 1
ATOM 779 C C . ASN A 1 97 ? 2.455 4.574 -20.304 1.00 89.69 97 ASN A C 1
ATOM 781 O O . ASN A 1 97 ? 1.910 3.734 -19.594 1.00 89.69 97 ASN A O 1
ATOM 785 N N . GLU A 1 98 ? 2.780 4.298 -21.565 1.00 92.62 98 GLU A N 1
ATOM 786 C CA . GLU A 1 98 ? 2.618 2.953 -22.113 1.00 92.62 98 GLU A CA 1
ATOM 787 C C . GLU A 1 98 ? 3.418 1.917 -21.303 1.00 92.62 98 GLU A C 1
ATOM 789 O O . GLU A 1 98 ? 4.595 2.120 -20.983 1.00 92.62 98 GLU A O 1
ATOM 794 N N . ARG A 1 99 ? 2.769 0.789 -20.987 1.00 95.38 99 ARG A N 1
ATOM 795 C CA . ARG A 1 99 ? 3.431 -0.367 -20.382 1.00 95.38 99 ARG A CA 1
ATOM 796 C C . ARG A 1 99 ? 4.566 -0.837 -21.301 1.00 95.38 99 ARG A C 1
ATOM 798 O O . ARG A 1 99 ? 4.306 -1.168 -22.460 1.00 95.38 99 ARG A O 1
ATOM 805 N N . PRO A 1 100 ? 5.806 -0.897 -20.805 1.00 94.69 100 PRO A N 1
ATOM 806 C CA . PRO A 1 100 ? 6.947 -1.255 -21.628 1.00 94.69 100 PRO A CA 1
ATOM 807 C C . PRO A 1 100 ? 6.921 -2.753 -21.977 1.00 94.69 100 PRO A C 1
ATOM 809 O O . PRO A 1 100 ? 6.205 -3.541 -21.363 1.00 94.69 100 PRO A O 1
ATOM 812 N N . ARG A 1 101 ? 7.673 -3.176 -22.998 1.00 95.00 101 ARG A N 1
ATOM 813 C CA . ARG A 1 101 ? 7.675 -4.593 -23.424 1.00 95.00 101 ARG A CA 1
ATOM 814 C C . ARG A 1 101 ? 8.310 -5.506 -22.373 1.00 95.00 101 ARG A C 1
ATOM 816 O O . ARG A 1 101 ? 7.842 -6.616 -22.158 1.00 95.00 101 ARG A O 1
ATOM 823 N N . ASP A 1 102 ? 9.332 -4.995 -21.707 1.00 95.31 102 ASP A N 1
ATOM 824 C CA . ASP A 1 102 ? 10.096 -5.555 -20.591 1.00 95.31 102 ASP A CA 1
ATOM 825 C C . ASP A 1 102 ? 9.475 -5.205 -19.224 1.00 95.31 102 ASP A C 1
ATOM 827 O O . ASP A 1 102 ? 10.171 -5.047 -18.224 1.00 95.31 102 ASP A O 1
ATOM 831 N N . TYR A 1 103 ? 8.145 -5.065 -19.160 1.00 96.06 103 TYR A N 1
ATOM 832 C CA . TYR A 1 103 ? 7.459 -4.600 -17.951 1.00 96.06 103 TYR A CA 1
ATOM 833 C C . TYR A 1 103 ? 7.745 -5.430 -16.701 1.00 96.06 103 TYR A C 1
ATOM 835 O O . TYR A 1 103 ? 7.763 -4.846 -15.626 1.00 96.06 103 TYR A O 1
ATOM 843 N N . LEU A 1 104 ? 7.952 -6.746 -16.830 1.00 95.94 104 LEU A N 1
ATOM 844 C CA . LEU A 1 104 ? 8.205 -7.637 -15.695 1.00 95.94 104 LEU A CA 1
ATOM 845 C C . LEU A 1 104 ? 9.463 -7.210 -14.943 1.00 95.94 104 LEU A C 1
ATOM 847 O O . LEU A 1 104 ? 9.387 -6.909 -13.757 1.00 95.94 104 LEU A O 1
ATOM 851 N N . GLU A 1 105 ? 10.586 -7.114 -15.654 1.00 95.19 105 GLU A N 1
ATOM 852 C CA . GLU A 1 105 ? 11.870 -6.704 -15.085 1.00 95.19 105 GLU A CA 1
ATOM 853 C C . GLU A 1 105 ? 11.779 -5.280 -14.533 1.00 95.19 105 GLU A C 1
ATOM 855 O O . GLU A 1 105 ? 12.111 -5.028 -13.375 1.00 95.19 105 GLU A O 1
ATOM 860 N N . LYS A 1 106 ? 11.243 -4.344 -15.325 1.00 95.56 106 LYS A N 1
ATOM 861 C CA . LYS A 1 106 ? 11.153 -2.945 -14.906 1.00 95.56 106 LYS A CA 1
ATOM 862 C C . LYS A 1 106 ? 10.257 -2.743 -13.682 1.00 95.56 106 LYS A C 1
ATOM 864 O O . LYS A 1 106 ? 10.613 -1.978 -12.789 1.00 95.56 106 LYS A O 1
ATOM 869 N N . TRP A 1 107 ? 9.083 -3.368 -13.641 1.00 96.38 107 TRP A N 1
ATOM 870 C CA . TRP A 1 107 ? 8.196 -3.257 -12.485 1.00 96.38 107 TRP A CA 1
ATOM 871 C C . TRP A 1 107 ? 8.788 -3.957 -11.264 1.00 96.38 107 TRP A C 1
ATOM 873 O O . TRP A 1 107 ? 8.711 -3.378 -10.186 1.00 96.38 107 TRP A O 1
ATOM 883 N N . ALA A 1 108 ? 9.407 -5.131 -11.418 1.00 96.06 108 ALA A N 1
ATOM 884 C CA . ALA A 1 108 ? 9.988 -5.865 -10.298 1.00 96.06 108 ALA A CA 1
ATOM 885 C C . ALA A 1 108 ? 11.081 -5.050 -9.595 1.00 96.06 108 ALA A C 1
ATOM 887 O O . ALA A 1 108 ? 11.029 -4.891 -8.377 1.00 96.06 108 ALA A O 1
ATOM 888 N N . TRP A 1 109 ? 11.990 -4.432 -10.357 1.00 95.31 109 TRP A N 1
ATOM 889 C CA . TRP A 1 109 ? 13.005 -3.529 -9.807 1.00 95.31 109 TRP A CA 1
ATOM 890 C C . TRP A 1 109 ? 12.402 -2.306 -9.112 1.00 95.31 109 TRP A C 1
ATOM 892 O O . TRP A 1 109 ? 12.795 -1.970 -7.996 1.00 95.31 109 TRP A O 1
ATOM 902 N N . LEU A 1 110 ? 11.417 -1.651 -9.739 1.00 95.38 110 LEU A N 1
ATOM 903 C CA . LEU A 1 110 ? 10.734 -0.505 -9.131 1.00 95.38 110 LEU A CA 1
ATOM 904 C C . LEU A 1 110 ? 10.013 -0.898 -7.840 1.00 95.38 110 LEU A C 1
ATOM 906 O O . LEU A 1 110 ? 10.060 -0.159 -6.861 1.00 95.38 110 LEU A O 1
ATOM 910 N N . TRP A 1 111 ? 9.324 -2.036 -7.837 1.00 96.44 111 TRP A N 1
ATOM 911 C CA . TRP A 1 111 ? 8.618 -2.533 -6.667 1.00 96.44 111 TRP A CA 1
ATOM 912 C C . TRP A 1 111 ? 9.603 -2.888 -5.549 1.00 96.44 111 TRP A C 1
ATOM 914 O O . TRP A 1 111 ? 9.384 -2.442 -4.427 1.00 96.44 111 TRP A O 1
ATOM 924 N N . ALA A 1 112 ? 10.706 -3.582 -5.849 1.00 95.88 112 ALA A N 1
ATOM 925 C CA . ALA A 1 112 ? 11.737 -3.945 -4.875 1.00 95.88 112 ALA A CA 1
ATOM 926 C C . ALA A 1 112 ? 12.371 -2.707 -4.214 1.00 95.88 112 ALA A C 1
ATOM 928 O O . ALA A 1 112 ? 12.460 -2.646 -2.988 1.00 95.88 112 ALA A O 1
ATOM 929 N N . GLU A 1 113 ? 12.701 -1.673 -4.998 1.00 95.00 113 GLU A N 1
ATOM 930 C CA . GLU A 1 113 ? 13.210 -0.394 -4.480 1.00 95.00 113 GLU A CA 1
ATOM 931 C C . GLU A 1 113 ? 12.228 0.241 -3.476 1.00 95.00 113 GLU A C 1
ATOM 933 O O . GLU A 1 113 ? 12.620 0.720 -2.410 1.00 95.00 113 GLU A O 1
ATOM 938 N N . LYS A 1 114 ? 10.923 0.241 -3.788 1.00 96.56 114 LYS A N 1
ATOM 939 C CA . LYS A 1 114 ? 9.901 0.796 -2.881 1.00 96.56 114 LYS A CA 1
ATOM 940 C C . LYS A 1 114 ? 9.604 -0.122 -1.702 1.00 96.56 114 LYS A C 1
ATOM 942 O O . LYS A 1 114 ? 9.277 0.372 -0.626 1.00 96.56 114 LYS A O 1
ATOM 947 N N . ALA A 1 115 ? 9.725 -1.432 -1.882 1.00 96.75 115 ALA A N 1
ATOM 948 C CA . ALA A 1 115 ? 9.542 -2.403 -0.818 1.00 96.75 115 ALA A CA 1
ATOM 949 C C . ALA A 1 115 ? 10.616 -2.230 0.257 1.00 96.75 115 ALA A C 1
ATOM 951 O O . ALA A 1 115 ? 10.301 -2.227 1.448 1.00 96.75 115 ALA A O 1
ATOM 952 N N . GLU A 1 116 ? 11.858 -1.992 -0.162 1.00 95.19 116 GLU A N 1
ATOM 953 C CA . GLU A 1 116 ? 12.951 -1.660 0.741 1.00 95.19 116 GLU A CA 1
ATOM 954 C C . GLU A 1 116 ? 12.719 -0.327 1.472 1.00 95.19 116 GLU A C 1
ATOM 956 O O . GLU A 1 116 ? 12.913 -0.265 2.685 1.00 95.19 116 GLU A O 1
ATOM 961 N N . ASP A 1 117 ? 12.250 0.720 0.785 1.00 96.00 117 ASP A N 1
ATOM 962 C CA . ASP A 1 117 ? 11.906 2.011 1.411 1.00 96.00 117 ASP A CA 1
ATOM 963 C C . ASP A 1 117 ? 10.824 1.862 2.500 1.00 96.00 117 ASP A C 1
ATOM 965 O O . ASP A 1 117 ? 10.970 2.364 3.621 1.00 96.00 117 ASP A O 1
ATOM 969 N N . VAL A 1 118 ? 9.761 1.101 2.211 1.00 97.88 118 VAL A N 1
ATOM 970 C CA . VAL A 1 118 ? 8.703 0.780 3.183 1.00 97.88 118 VAL A CA 1
ATOM 971 C C . VAL A 1 118 ? 9.263 -0.011 4.363 1.00 97.88 118 VAL A C 1
ATOM 973 O O . VAL A 1 118 ? 8.993 0.342 5.512 1.00 97.88 118 VAL A O 1
ATOM 976 N N . TYR A 1 119 ? 10.060 -1.049 4.102 1.00 96.94 119 TYR A N 1
ATOM 977 C CA . TYR A 1 119 ? 10.634 -1.891 5.149 1.00 96.94 119 TYR A CA 1
ATOM 978 C C . TYR A 1 119 ? 11.588 -1.111 6.062 1.00 96.94 119 TYR A C 1
ATOM 980 O O . TYR A 1 119 ? 11.462 -1.162 7.285 1.00 96.94 119 TYR A O 1
ATOM 988 N N . ARG A 1 120 ? 12.501 -0.317 5.487 1.00 96.25 120 ARG A N 1
ATOM 989 C CA . ARG A 1 120 ? 13.423 0.554 6.240 1.00 96.25 120 ARG A CA 1
ATOM 990 C C . ARG A 1 120 ? 12.683 1.611 7.060 1.00 96.25 120 ARG A C 1
ATOM 992 O O . ARG A 1 120 ? 13.190 2.056 8.087 1.00 96.25 120 ARG A O 1
ATOM 999 N N . SER A 1 121 ? 11.477 1.979 6.635 1.00 97.38 121 SER A N 1
ATOM 1000 C CA . SER A 1 121 ? 10.572 2.868 7.367 1.00 97.38 121 SER A CA 1
ATOM 1001 C C . SER A 1 121 ? 9.757 2.157 8.461 1.00 97.38 121 SER A C 1
ATOM 1003 O O . SER A 1 121 ? 8.955 2.804 9.127 1.00 97.38 121 SER A O 1
ATOM 1005 N N . GLY A 1 122 ? 9.956 0.849 8.666 1.00 96.81 122 GLY A N 1
ATOM 1006 C CA . GLY A 1 122 ? 9.268 0.030 9.670 1.00 96.81 122 GLY A CA 1
ATOM 1007 C C . GLY A 1 122 ? 7.917 -0.536 9.219 1.00 96.81 122 GLY A C 1
ATOM 1008 O O . GLY A 1 122 ? 7.178 -1.075 10.044 1.00 96.81 122 GLY A O 1
ATOM 1009 N N . GLY A 1 123 ? 7.566 -0.385 7.940 1.00 97.62 123 GLY A N 1
ATOM 1010 C CA . GLY A 1 123 ? 6.321 -0.886 7.365 1.00 97.62 123 GLY A CA 1
ATOM 1011 C C . GLY A 1 123 ? 6.433 -2.289 6.769 1.00 97.62 123 GLY A C 1
ATOM 1012 O O . GLY A 1 123 ? 7.505 -2.883 6.681 1.00 97.62 123 GLY A O 1
ATOM 1013 N N . TYR A 1 124 ? 5.293 -2.800 6.312 1.00 97.69 124 TYR A N 1
ATOM 1014 C CA . TYR A 1 124 ? 5.169 -4.072 5.610 1.00 97.69 124 TYR A CA 1
ATOM 1015 C C . TYR A 1 124 ? 4.894 -3.808 4.123 1.00 97.69 124 TYR A C 1
ATOM 1017 O O . TYR A 1 124 ? 3.814 -3.299 3.795 1.00 97.69 124 TYR A O 1
ATOM 1025 N N . PRO A 1 125 ? 5.834 -4.132 3.218 1.00 97.50 125 PRO A N 1
ATOM 1026 C CA . PRO A 1 125 ? 5.631 -3.938 1.790 1.00 97.50 125 PRO A CA 1
ATOM 1027 C C . PRO A 1 125 ? 4.619 -4.952 1.246 1.00 97.50 125 PRO A C 1
ATOM 1029 O O . PRO A 1 125 ? 4.782 -6.164 1.366 1.00 97.50 125 PRO A O 1
ATOM 1032 N N . GLY A 1 126 ? 3.544 -4.440 0.660 1.00 96.12 126 GLY A N 1
ATOM 1033 C CA . GLY A 1 126 ? 2.462 -5.207 0.064 1.00 96.12 126 GLY A CA 1
ATOM 1034 C C . GLY A 1 126 ? 2.665 -5.390 -1.435 1.00 96.12 126 GLY A C 1
ATOM 1035 O O . GLY A 1 126 ? 2.900 -4.428 -2.172 1.00 96.12 126 GLY A O 1
ATOM 1036 N N . LEU A 1 127 ? 2.523 -6.636 -1.878 1.00 94.94 127 LEU A N 1
ATOM 1037 C CA . LEU A 1 127 ? 2.551 -7.035 -3.278 1.00 94.94 127 LEU A CA 1
ATOM 1038 C C . LEU A 1 127 ? 1.124 -7.293 -3.772 1.00 94.94 127 LEU A C 1
ATOM 1040 O O . LEU A 1 127 ? 0.402 -8.095 -3.183 1.00 94.94 127 LEU A O 1
ATOM 1044 N N . GLN A 1 128 ? 0.749 -6.654 -4.876 1.00 92.50 128 GLN A N 1
ATOM 1045 C CA . GLN A 1 128 ? -0.433 -6.996 -5.662 1.00 92.50 128 GLN A CA 1
ATOM 1046 C C . GLN A 1 128 ? 0.035 -7.286 -7.089 1.00 92.50 128 GLN A C 1
ATOM 1048 O O . GLN A 1 128 ? 0.822 -6.534 -7.661 1.00 92.50 128 GLN A O 1
ATOM 1053 N N . CYS A 1 129 ? -0.393 -8.423 -7.626 1.00 92.81 129 CYS A N 1
ATOM 1054 C CA . CYS A 1 129 ? -0.108 -8.869 -8.986 1.00 92.81 129 CYS A CA 1
ATOM 1055 C C . CYS A 1 129 ? -1.117 -9.958 -9.381 1.00 92.81 129 CYS A C 1
ATOM 1057 O O . CYS A 1 129 ? -1.819 -10.500 -8.522 1.00 92.81 129 CYS A O 1
ATOM 1059 N N . LEU A 1 130 ? -1.227 -10.248 -10.679 1.00 91.06 130 LEU A N 1
ATOM 1060 C CA . LEU A 1 130 ? -2.213 -11.199 -11.209 1.00 91.06 130 LEU A CA 1
ATOM 1061 C C . LEU A 1 130 ? -1.569 -12.467 -11.767 1.00 91.06 130 LEU A C 1
ATOM 1063 O O . LEU A 1 130 ? -2.246 -13.490 -11.891 1.00 91.06 130 LEU A O 1
ATOM 1067 N N . LEU A 1 131 ? -0.285 -12.404 -12.124 1.00 94.44 131 LEU A N 1
ATOM 1068 C CA . LEU A 1 131 ? 0.419 -13.490 -12.794 1.00 94.44 131 LEU A CA 1
ATOM 1069 C C . LEU A 1 131 ? 1.506 -14.090 -11.889 1.00 94.44 131 LEU A C 1
ATOM 1071 O O . LEU A 1 131 ? 2.248 -13.343 -11.255 1.00 94.44 131 LEU A O 1
ATOM 1075 N N . PRO A 1 132 ? 1.680 -15.426 -11.865 1.00 94.62 132 PRO A N 1
ATOM 1076 C CA . PRO A 1 132 ? 2.760 -16.061 -11.105 1.00 94.62 132 PRO A CA 1
ATOM 1077 C C . PRO A 1 132 ? 4.155 -15.520 -11.447 1.00 94.62 132 PRO A C 1
ATOM 1079 O O . PRO A 1 132 ? 4.967 -15.324 -10.551 1.00 94.62 132 PRO A O 1
ATOM 1082 N N . GLN A 1 133 ? 4.404 -15.194 -12.719 1.00 96.19 133 GLN A N 1
ATOM 1083 C CA . GLN A 1 133 ? 5.689 -14.648 -13.171 1.00 96.19 133 GLN A CA 1
ATOM 1084 C C . GLN A 1 133 ? 5.985 -13.264 -12.577 1.00 96.19 133 GLN A C 1
ATOM 1086 O O . GLN A 1 133 ? 7.143 -12.883 -12.456 1.00 96.19 133 GLN A O 1
ATOM 1091 N N . GLU A 1 134 ? 4.952 -12.500 -12.210 1.00 96.25 134 GLU A N 1
ATOM 1092 C CA . GLU A 1 134 ? 5.115 -11.211 -11.530 1.00 96.25 134 GLU A CA 1
ATOM 1093 C C . GLU A 1 134 ? 5.556 -11.433 -10.078 1.00 96.25 134 GLU A C 1
ATOM 1095 O O . GLU A 1 134 ? 6.448 -10.746 -9.592 1.00 96.25 134 GLU A O 1
ATOM 1100 N N . VAL A 1 135 ? 4.999 -12.439 -9.398 1.00 94.12 135 VAL A N 1
ATOM 1101 C CA . VAL A 1 135 ? 5.451 -12.821 -8.050 1.00 94.12 135 VAL A CA 1
ATOM 1102 C C . VAL A 1 135 ? 6.912 -13.265 -8.084 1.00 94.12 135 VAL A C 1
ATOM 1104 O O . VAL A 1 135 ? 7.712 -12.770 -7.297 1.00 94.12 135 VAL A O 1
ATOM 1107 N N . GLU A 1 136 ? 7.261 -14.166 -9.004 1.00 95.00 136 GLU A N 1
ATOM 1108 C CA . GLU A 1 136 ? 8.629 -14.672 -9.171 1.00 95.00 136 GLU A CA 1
ATOM 1109 C C . GLU A 1 136 ? 9.612 -13.527 -9.436 1.00 95.00 136 GLU A C 1
ATOM 1111 O O . GLU A 1 136 ? 10.584 -13.379 -8.703 1.00 95.00 136 GLU A O 1
ATOM 1116 N N . ALA A 1 137 ? 9.300 -12.645 -10.392 1.00 95.38 137 ALA A N 1
ATOM 1117 C CA . ALA A 1 137 ? 10.151 -11.502 -10.708 1.00 95.38 137 ALA A CA 1
ATOM 1118 C C . ALA A 1 137 ? 10.342 -10.557 -9.509 1.00 95.38 137 ALA A C 1
ATOM 1120 O O . ALA A 1 137 ? 11.449 -10.072 -9.286 1.00 95.38 137 ALA A O 1
ATOM 1121 N N . ALA A 1 138 ? 9.291 -10.298 -8.722 1.00 94.31 138 ALA A N 1
ATOM 1122 C CA . ALA A 1 138 ? 9.392 -9.467 -7.523 1.00 94.31 138 ALA A CA 1
ATOM 1123 C C . ALA A 1 138 ? 10.280 -10.105 -6.439 1.00 94.31 138 ALA A C 1
ATOM 1125 O O . ALA A 1 138 ? 11.066 -9.400 -5.808 1.00 94.31 138 ALA A O 1
ATOM 1126 N N . ILE A 1 139 ? 10.179 -11.424 -6.233 1.00 92.12 139 ILE A N 1
ATOM 1127 C CA . ILE A 1 139 ? 11.033 -12.162 -5.288 1.00 92.12 139 ILE A CA 1
ATOM 1128 C C . ILE A 1 139 ? 12.491 -12.149 -5.759 1.00 92.12 139 ILE A C 1
ATOM 1130 O O . ILE A 1 139 ? 13.379 -11.837 -4.967 1.00 92.12 139 ILE A O 1
ATOM 1134 N N . ASP A 1 140 ? 12.732 -12.433 -7.039 1.00 92.75 140 ASP A N 1
ATOM 1135 C CA . ASP A 1 140 ? 14.075 -12.430 -7.623 1.00 92.75 140 ASP A CA 1
ATOM 1136 C C . ASP A 1 140 ? 14.726 -11.044 -7.506 1.00 92.75 140 ASP A C 1
ATOM 1138 O O . ASP A 1 140 ? 15.895 -10.938 -7.136 1.00 92.75 140 ASP A O 1
ATOM 1142 N N . ALA A 1 141 ? 13.961 -9.972 -7.739 1.00 92.94 141 ALA A N 1
ATOM 1143 C CA . ALA A 1 141 ? 14.444 -8.600 -7.593 1.00 92.94 141 ALA A CA 1
ATOM 1144 C C . ALA A 1 141 ? 14.802 -8.233 -6.140 1.00 92.94 141 ALA A C 1
ATOM 1146 O O . ALA A 1 141 ? 15.742 -7.471 -5.927 1.00 92.94 141 ALA A O 1
ATOM 1147 N N . LEU A 1 142 ? 14.105 -8.779 -5.133 1.00 87.25 142 LEU A N 1
ATOM 1148 C CA . LEU A 1 142 ? 14.491 -8.597 -3.725 1.00 87.25 142 LEU A CA 1
ATOM 1149 C C . LEU A 1 142 ? 15.794 -9.334 -3.384 1.00 87.25 142 LEU A C 1
ATOM 1151 O O . LEU A 1 142 ? 16.619 -8.796 -2.647 1.00 87.25 142 LEU A O 1
ATOM 1155 N N . GLY A 1 143 ? 15.977 -10.546 -3.918 1.00 74.19 143 GLY A N 1
ATOM 1156 C CA . GLY A 1 143 ? 17.142 -11.397 -3.649 1.00 74.19 143 GLY A CA 1
ATOM 1157 C C . GLY A 1 143 ? 18.406 -11.042 -4.440 1.00 74.19 143 GLY A C 1
ATOM 1158 O O . GLY A 1 143 ? 19.465 -11.605 -4.167 1.00 74.19 143 GLY A O 1
ATOM 1159 N N . ALA A 1 144 ? 18.317 -10.140 -5.422 1.00 63.28 144 ALA A N 1
ATOM 1160 C CA . ALA A 1 144 ? 19.430 -9.816 -6.312 1.00 63.28 144 ALA A CA 1
ATOM 1161 C C . ALA A 1 144 ? 20.477 -8.869 -5.696 1.00 63.28 144 ALA A C 1
ATOM 1163 O O . ALA A 1 144 ? 21.649 -9.003 -6.035 1.00 63.28 144 ALA A O 1
ATOM 1164 N N . ASP A 1 145 ? 20.087 -7.947 -4.801 1.00 56.59 145 ASP A N 1
ATOM 1165 C CA . ASP A 1 145 ? 20.967 -6.847 -4.350 1.00 56.59 145 ASP A CA 1
ATOM 1166 C C . ASP A 1 145 ? 20.754 -6.374 -2.891 1.00 56.59 145 ASP A C 1
ATOM 1168 O O . ASP A 1 145 ? 21.332 -5.369 -2.472 1.00 56.59 145 ASP A O 1
ATOM 1172 N N . SER A 1 146 ? 19.935 -7.052 -2.079 1.00 52.19 146 SER A N 1
ATOM 1173 C CA . SER A 1 146 ? 19.589 -6.552 -0.740 1.00 52.19 146 SER A CA 1
ATOM 1174 C C . SER A 1 146 ? 20.420 -7.181 0.387 1.00 52.19 146 SER A C 1
ATOM 1176 O O . SER A 1 146 ? 20.428 -8.392 0.548 1.00 52.19 146 SER A O 1
ATOM 1178 N N . GLU A 1 147 ? 21.049 -6.365 1.248 1.00 55.00 147 GLU A N 1
ATOM 1179 C CA . GLU A 1 147 ? 21.578 -6.822 2.556 1.00 55.00 147 GLU A CA 1
ATOM 1180 C C . GLU A 1 147 ? 20.458 -7.122 3.579 1.00 55.00 147 GLU A C 1
ATOM 1182 O O . GLU A 1 147 ? 20.726 -7.561 4.699 1.00 55.00 147 GLU A O 1
ATOM 1187 N N . VAL A 1 148 ? 19.203 -6.831 3.223 1.00 57.44 148 VAL A N 1
ATOM 1188 C CA . VAL A 1 148 ? 18.032 -6.907 4.103 1.00 57.44 148 VAL A CA 1
ATOM 1189 C C . VAL A 1 148 ? 17.277 -8.237 3.960 1.00 57.44 148 VAL A C 1
ATOM 1191 O O . VAL A 1 148 ? 16.571 -8.615 4.899 1.00 57.44 148 VAL A O 1
ATOM 1194 N N . TRP A 1 149 ? 17.433 -8.942 2.832 1.00 53.16 149 TRP A N 1
ATOM 1195 C CA . TRP A 1 149 ? 16.672 -10.146 2.471 1.00 53.16 149 TRP A CA 1
ATOM 1196 C C . TRP A 1 149 ? 17.557 -11.371 2.243 1.00 53.16 149 TRP A C 1
ATOM 1198 O O . TRP A 1 149 ? 18.660 -11.218 1.679 1.00 53.16 149 TRP A O 1
#

Organism: NCBI:txid412755

Solvent-accessible surface area (backbone atoms only — not comparable to full-atom values): 8177 Å² total; per-residue (Å²): 98,66,48,74,58,72,84,60,79,49,70,70,52,43,52,51,54,50,50,53,36,56,78,68,62,37,48,33,36,35,43,67,28,87,48,68,70,55,41,54,55,51,40,47,58,37,42,79,71,71,23,44,40,33,41,26,58,73,54,40,43,93,56,92,72,68,55,26,56,58,15,36,60,28,47,81,67,77,37,79,26,37,36,31,56,52,55,42,83,89,44,55,84,41,30,72,54,83,62,57,95,63,38,62,64,56,48,15,47,54,48,32,57,45,32,49,39,13,40,76,41,74,20,42,59,33,86,51,67,90,49,74,69,51,54,51,39,32,53,51,43,38,67,69,79,43,97,87,98

Radius of gyration: 15.48 Å; Cα contacts (8 Å, |Δi|>4): 245; chains: 1; bounding box: 43×30×40 Å

pLDDT: mean 93.96, std 8.33, range 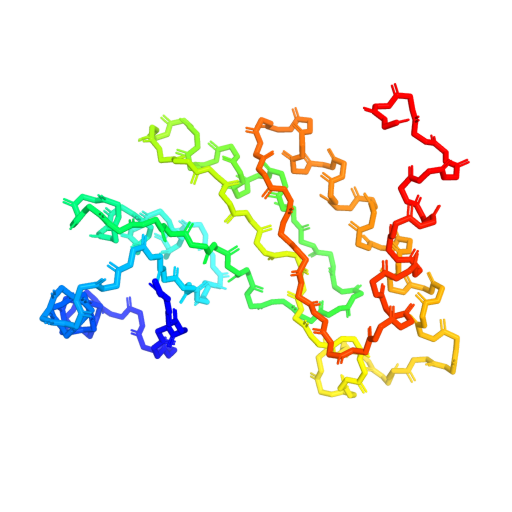[52.19, 98.56]

Mean predicted aligned error: 3.61 Å

Secondary structure (DSSP, 8-state):
-EEEPPS--SHHHHHHHHHHHHHTT--EEEEEESSHHHHHHHHHHHHHTT-EEEEEE---BTS---HHHHHHHHHHTT---EEEE-S-TT-GGGBSSSPPTTHHHHHHHHHHHHHHHHHHTT-EEEE--SSHHHHHHHHHHHHTT-S--

Sequence (149 aa):
MGVHFGLDMRSEAMALDIGRAKDMRLTWATLCHQGQEQLLRCARMIWDAGIMPVCRQNTPINRRHPFGEDARVLIDNGIPAYIQIFNEPSDHREWENERPRDYLEKWAWLWAEKAEDVYRSGGYPGLQCLLPQEVEAAIDALGADSEVW

Nearest PDB structures (foldseek):
  8eac-assembly1_B  TM=6.259E-01  e=1.124E-02  Thermus thermophilus HB8
  1x7f-assembly1_A  TM=6.720E-01  e=6.034E-02  Bacillus cereus ATCC 14579
  1zrq-assembly1_A  TM=4.301E-01  e=4.302E-03  Escherichia coli
  8ju8-assembly1_A  TM=4.235E-01  e=1.168E-01  synthetic construct
  3rkr-assembly2_C-3  TM=3.048E-01  e=2.004E-01  uncultured bacterium Bio5

Foldseek 3Di:
DEEEADQDLPPVSLVVRLVVCVVVVAAEYEYEDADLVSLLVSLVSQVVSNHQYQYEYLAAPPDDDQLLVSLLSQVVVVHAANYEDFAEQPDQVRHPHGNDPPSLLRRLLSLLVNCVSNVVSVHHYHYHYDDPSSVVSNVCNNVPDDPVD